Protein AF-A0A3G8C4I3-F1 (afdb_monomer)

Foldseek 3Di:
DLVVVLVVLVVVLVVLLPPPVCCLVPVVVSLVVSLVSLVVCVVVVSDPPVVSVVSNVSSVVSSVVVVVVVVVVVVVVVVVVVVVVVVVVVVVPDDDD

Radius of gyration: 22.93 Å; Cα contacts (8 Å, |Δi|>4): 38; chains: 1; bounding box: 60×18×72 Å

pLDDT: mean 85.23, std 16.6, range [43.66, 98.31]

Secondary structure (DSSP, 8-state):
-HHHHHHHHHHHHHHHHT-HHHHHH-HHHHHHHHHHHHHHHHHTTSS-HHHHHHHHHHHHHHHHHHHHHHHHHHHHHHHHHHHHHHHHHHHTT----

Mean predicted aligned error: 9.43 Å

Structure (mmCIF, N/CA/C/O backbone):
data_AF-A0A3G8C4I3-F1
#
_entry.id   AF-A0A3G8C4I3-F1
#
loop_
_atom_site.group_PDB
_atom_site.id
_atom_site.type_symbol
_atom_site.label_atom_id
_atom_site.label_alt_id
_atom_site.label_comp_id
_atom_site.label_asym_id
_atom_site.label_entity_id
_atom_site.label_seq_id
_atom_site.pdbx_PDB_ins_code
_atom_site.Cartn_x
_atom_site.Cartn_y
_atom_site.Cartn_z
_atom_site.occupancy
_atom_site.B_iso_or_equiv
_atom_site.auth_seq_id
_atom_site.auth_comp_id
_atom_site.auth_asym_id
_atom_site.auth_atom_id
_atom_site.pdbx_PDB_model_num
ATOM 1 N N . MET A 1 1 ? -9.478 0.288 24.461 1.00 56.09 1 MET A N 1
ATOM 2 C CA . MET A 1 1 ? -8.549 -0.751 23.965 1.00 56.09 1 MET A CA 1
ATOM 3 C C . MET A 1 1 ? -8.365 -0.643 22.448 1.00 56.09 1 MET A C 1
ATOM 5 O O . MET A 1 1 ? -7.230 -0.671 21.997 1.00 56.09 1 MET A O 1
ATOM 9 N N . GLU A 1 2 ? -9.432 -0.356 21.693 1.00 60.28 2 GLU A N 1
ATOM 10 C CA . GLU A 1 2 ? -9.462 -0.190 20.219 1.00 60.28 2 GLU A CA 1
ATOM 11 C C . GLU A 1 2 ? -8.420 0.772 19.620 1.00 60.28 2 GLU A C 1
ATOM 13 O O . GLU A 1 2 ? -7.838 0.478 18.581 1.00 60.28 2 GLU A O 1
ATOM 18 N N . LYS A 1 3 ? -8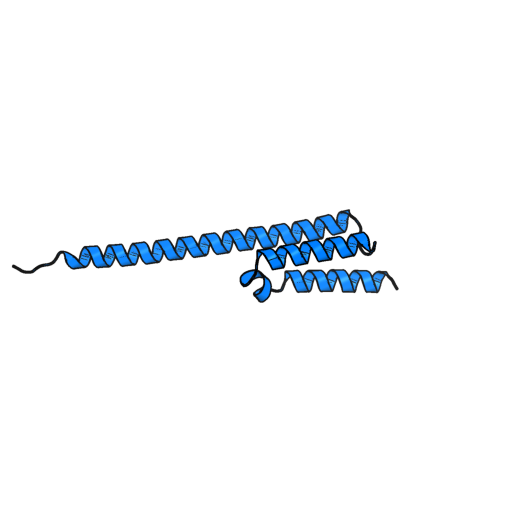.097 1.897 20.281 1.00 66.81 3 LYS A N 1
ATOM 19 C CA . LYS A 1 3 ? -7.043 2.812 19.791 1.00 66.81 3 LYS A CA 1
ATOM 20 C C . LYS A 1 3 ? -5.672 2.135 19.652 1.00 66.81 3 LYS A C 1
ATOM 22 O O . LYS A 1 3 ? -4.896 2.524 18.787 1.00 66.81 3 LYS A O 1
ATOM 27 N N . SER A 1 4 ? -5.378 1.139 20.491 1.00 84.00 4 SER A N 1
ATOM 28 C CA . SER A 1 4 ? -4.120 0.389 20.420 1.00 84.00 4 SER A CA 1
ATOM 29 C C . SER A 1 4 ? -4.139 -0.657 19.307 1.00 84.00 4 SER A C 1
ATOM 31 O O . SER A 1 4 ? -3.105 -0.894 18.692 1.00 84.00 4 SER A O 1
ATOM 33 N N . GLU A 1 5 ? -5.297 -1.266 19.045 1.00 90.88 5 GLU A N 1
ATOM 34 C CA . GLU A 1 5 ? -5.475 -2.247 17.970 1.00 90.88 5 GLU A CA 1
ATOM 35 C C . GLU A 1 5 ? -5.367 -1.572 16.605 1.00 90.88 5 GLU A C 1
ATOM 37 O O . GLU A 1 5 ? -4.540 -1.966 15.790 1.00 90.88 5 GLU A O 1
ATOM 42 N N . LYS A 1 6 ? -6.090 -0.465 16.402 1.00 93.00 6 LYS A N 1
ATOM 43 C CA . LYS A 1 6 ? -6.003 0.332 15.174 1.00 93.00 6 LYS A CA 1
ATOM 44 C C . LYS A 1 6 ? -4.572 0.756 14.853 1.00 93.00 6 LYS A C 1
ATOM 46 O O . LYS A 1 6 ? -4.116 0.593 13.726 1.00 93.00 6 LYS A O 1
ATOM 51 N N . ALA A 1 7 ? -3.850 1.288 15.840 1.00 94.31 7 ALA A N 1
ATOM 52 C CA . ALA A 1 7 ? -2.466 1.709 15.644 1.00 94.31 7 ALA A CA 1
ATOM 53 C C . ALA A 1 7 ? -1.546 0.529 15.285 1.00 94.31 7 ALA A C 1
ATOM 55 O O . ALA A 1 7 ? -0.660 0.678 14.446 1.00 94.31 7 ALA A O 1
ATOM 56 N N . MET A 1 8 ? -1.763 -0.640 15.894 1.00 95.38 8 MET A N 1
ATOM 57 C CA . MET A 1 8 ? -1.008 -1.854 15.587 1.00 95.38 8 MET A CA 1
ATOM 58 C C . MET A 1 8 ? -1.281 -2.343 14.163 1.00 95.38 8 MET A C 1
ATOM 60 O O . MET A 1 8 ? -0.340 -2.657 13.441 1.00 95.38 8 MET A O 1
ATOM 64 N N . GLU A 1 9 ? -2.541 -2.353 13.744 1.00 96.19 9 GLU A N 1
ATOM 65 C CA . GLU A 1 9 ? -2.958 -2.818 12.422 1.00 96.19 9 GLU A CA 1
ATOM 66 C C . GLU A 1 9 ? -2.491 -1.882 11.301 1.00 96.19 9 GLU A C 1
ATOM 68 O O . GLU A 1 9 ? -1.937 -2.333 10.299 1.00 96.19 9 GLU A O 1
ATOM 73 N N . ILE A 1 10 ? -2.603 -0.565 11.503 1.00 95.56 10 ILE A N 1
ATOM 74 C CA . ILE A 1 10 ? -2.050 0.431 10.573 1.00 95.56 10 ILE A CA 1
ATOM 75 C C . ILE A 1 10 ? -0.526 0.295 10.489 1.00 95.56 10 ILE A C 1
ATOM 77 O O . ILE A 1 10 ? 0.049 0.430 9.410 1.00 95.56 10 ILE A O 1
ATOM 81 N N . ARG A 1 11 ? 0.152 0.021 11.609 1.00 96.25 11 ARG A N 1
ATOM 82 C CA . ARG A 1 11 ? 1.600 -0.213 11.604 1.00 96.25 11 ARG A CA 1
ATOM 83 C C . ARG A 1 11 ? 1.958 -1.484 10.840 1.00 96.25 11 ARG A C 1
ATOM 85 O O . ARG A 1 11 ? 2.903 -1.455 10.063 1.00 96.25 11 ARG A O 1
ATOM 92 N N . ALA A 1 12 ? 1.222 -2.574 11.042 1.00 96.56 12 ALA A N 1
ATOM 93 C CA . ALA A 1 12 ? 1.435 -3.820 10.312 1.00 96.56 12 ALA A CA 1
ATOM 94 C C . ALA A 1 12 ? 1.250 -3.622 8.801 1.00 96.56 12 ALA A C 1
ATOM 96 O O . ALA A 1 12 ? 2.058 -4.110 8.016 1.00 96.56 12 ALA A O 1
ATOM 97 N N . TRP A 1 13 ? 0.242 -2.844 8.402 1.00 97.69 13 TRP A N 1
ATOM 98 C CA . TRP A 1 13 ? 0.025 -2.490 7.003 1.00 97.69 13 TRP A CA 1
ATOM 99 C C . TRP A 1 13 ? 1.195 -1.680 6.415 1.00 97.69 13 TRP A C 1
ATOM 101 O O . TRP A 1 13 ? 1.670 -1.995 5.329 1.00 97.69 13 TRP A O 1
ATOM 111 N N . HIS A 1 14 ? 1.727 -0.691 7.144 1.00 96.94 14 HIS A N 1
ATOM 112 C CA . HIS A 1 14 ? 2.899 0.066 6.681 1.00 96.94 14 HIS A CA 1
ATOM 113 C C . HIS A 1 14 ? 4.165 -0.791 6.594 1.00 96.94 14 HIS A C 1
ATOM 115 O O . HIS A 1 14 ? 4.928 -0.638 5.650 1.00 96.94 14 HIS A O 1
ATOM 121 N N . LEU A 1 15 ? 4.372 -1.722 7.531 1.00 96.50 15 LEU A N 1
ATOM 122 C CA . LEU A 1 15 ? 5.499 -2.657 7.458 1.00 96.50 15 LEU A CA 1
ATOM 123 C C . LEU A 1 15 ? 5.426 -3.535 6.204 1.00 96.50 15 LEU A C 1
ATO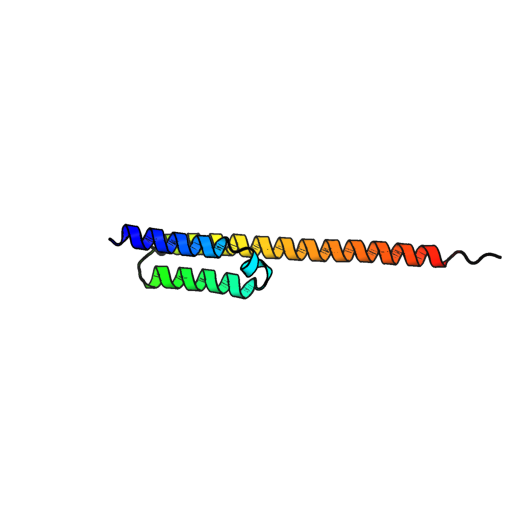M 125 O O . LEU A 1 15 ? 6.456 -3.803 5.598 1.00 96.50 15 LEU A O 1
ATOM 129 N N . LEU A 1 16 ? 4.220 -3.946 5.796 1.00 96.31 16 LEU A N 1
ATOM 130 C CA . LEU A 1 16 ? 4.029 -4.649 4.530 1.00 96.31 16 LEU A CA 1
ATOM 131 C C . LEU A 1 16 ? 4.367 -3.747 3.333 1.00 96.31 16 LEU A C 1
ATOM 133 O O . LEU A 1 16 ? 5.017 -4.209 2.407 1.00 96.31 16 LEU A O 1
ATOM 137 N N . LEU A 1 17 ? 3.971 -2.469 3.351 1.00 96.81 17 LEU A N 1
ATOM 138 C CA . LEU A 1 17 ? 4.274 -1.512 2.275 1.00 96.81 17 LEU A CA 1
ATOM 139 C C . LEU A 1 17 ? 5.788 -1.288 2.086 1.00 96.81 17 LEU A C 1
ATOM 141 O O . LEU A 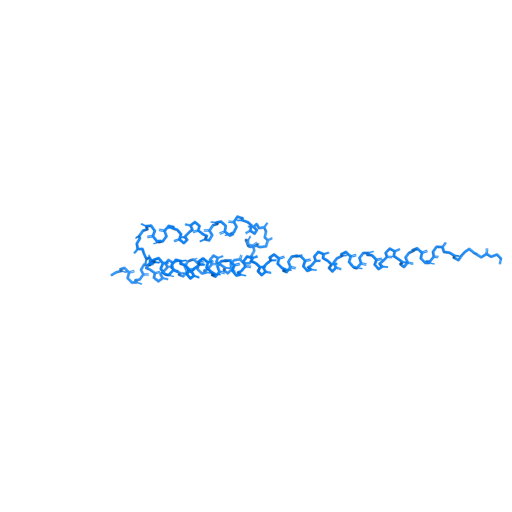1 17 ? 6.246 -1.021 0.973 1.00 96.81 17 LEU A O 1
ATOM 145 N N . GLU A 1 18 ? 6.551 -1.389 3.173 1.00 95.44 18 GLU A N 1
ATOM 146 C CA . GLU A 1 18 ? 8.008 -1.222 3.215 1.00 95.44 18 GLU A CA 1
ATOM 147 C C . GLU A 1 18 ? 8.789 -2.504 2.858 1.00 95.44 18 GLU A C 1
ATOM 149 O O . GLU A 1 18 ? 10.020 -2.468 2.804 1.00 95.44 18 GLU A O 1
ATOM 154 N N . ASP A 1 19 ? 8.116 -3.630 2.585 1.00 95.62 19 ASP A N 1
ATOM 155 C CA . ASP A 1 19 ? 8.776 -4.879 2.188 1.00 95.62 19 ASP A CA 1
ATOM 156 C C . ASP A 1 19 ? 9.249 -4.825 0.727 1.00 95.62 19 ASP A C 1
ATOM 158 O O . ASP A 1 19 ? 8.587 -5.274 -0.214 1.00 95.62 19 ASP A O 1
ATOM 162 N N . ASP A 1 20 ? 10.438 -4.254 0.544 1.00 91.25 20 ASP A N 1
ATOM 163 C CA . ASP A 1 20 ? 11.090 -4.122 -0.756 1.00 91.25 20 ASP A CA 1
ATOM 164 C C . ASP A 1 20 ? 11.385 -5.477 -1.418 1.00 91.25 20 ASP A C 1
ATOM 166 O O . ASP A 1 20 ? 11.356 -5.561 -2.647 1.00 91.25 20 ASP A O 1
ATOM 170 N N . SER A 1 21 ? 11.653 -6.529 -0.634 1.00 93.19 21 SER A N 1
ATOM 171 C CA . SER A 1 21 ? 11.965 -7.857 -1.184 1.00 93.19 21 SER A CA 1
ATOM 172 C C . SER A 1 21 ? 10.717 -8.463 -1.810 1.00 93.19 21 SER A C 1
ATOM 174 O O . SER A 1 21 ? 10.732 -8.845 -2.978 1.00 93.19 21 SER A O 1
ATOM 176 N N . TYR A 1 22 ? 9.603 -8.451 -1.075 1.00 93.19 22 TYR A N 1
ATOM 177 C CA . TYR A 1 22 ? 8.331 -8.932 -1.601 1.00 93.19 22 TYR A CA 1
ATOM 178 C C . TYR A 1 22 ? 7.853 -8.091 -2.794 1.00 93.19 22 TYR A C 1
ATOM 180 O O . TYR A 1 22 ? 7.416 -8.641 -3.807 1.00 93.19 22 TYR A O 1
ATOM 188 N N . ARG A 1 23 ? 8.002 -6.761 -2.717 1.00 94.19 23 ARG A N 1
ATOM 189 C CA . ARG A 1 23 ? 7.609 -5.840 -3.793 1.00 94.19 23 ARG A CA 1
ATOM 190 C C . ARG A 1 23 ? 8.351 -6.094 -5.102 1.00 94.19 23 ARG A C 1
ATOM 192 O O . ARG A 1 23 ? 7.746 -5.987 -6.166 1.00 94.19 23 ARG A O 1
ATOM 199 N N . LEU A 1 24 ? 9.657 -6.351 -5.046 1.00 92.62 24 LEU A N 1
ATOM 200 C CA . LEU A 1 24 ? 10.472 -6.542 -6.247 1.00 92.62 24 LEU A CA 1
ATOM 201 C C . LEU A 1 24 ? 10.357 -7.960 -6.817 1.00 92.62 24 LEU A C 1
ATOM 203 O O . LEU A 1 24 ? 10.420 -8.110 -8.036 1.00 92.62 24 LEU A O 1
ATOM 207 N N . ASP A 1 25 ? 10.141 -8.968 -5.970 1.00 94.00 25 ASP A N 1
ATOM 208 C CA . ASP A 1 25 ? 9.982 -10.355 -6.414 1.00 94.00 25 ASP A CA 1
ATOM 209 C C . ASP A 1 25 ? 8.591 -10.623 -7.010 1.00 94.00 25 ASP A C 1
ATOM 211 O O . ASP A 1 25 ? 8.471 -11.341 -8.004 1.00 94.00 25 ASP A O 1
ATOM 215 N N . GLN A 1 26 ? 7.529 -10.067 -6.411 1.00 93.81 26 GLN A N 1
ATOM 216 C CA . GLN A 1 26 ? 6.139 -10.352 -6.785 1.00 93.81 26 GLN A CA 1
ATOM 217 C C . GLN A 1 26 ? 5.251 -9.103 -6.706 1.00 93.81 26 GLN A C 1
ATOM 219 O O . GLN A 1 26 ? 4.305 -9.038 -5.925 1.00 93.81 26 GLN A O 1
ATOM 224 N N . LEU A 1 27 ? 5.535 -8.105 -7.545 1.00 93.31 27 LEU A N 1
ATOM 225 C CA . LEU A 1 27 ? 4.889 -6.787 -7.508 1.00 93.31 27 LEU A CA 1
ATOM 226 C C . LEU A 1 27 ? 3.345 -6.819 -7.515 1.00 93.31 27 LEU A C 1
ATOM 228 O O . LEU A 1 27 ? 2.710 -6.094 -6.746 1.00 93.31 27 LEU A O 1
ATOM 232 N N . ASP A 1 28 ? 2.736 -7.654 -8.360 1.00 94.50 28 ASP A N 1
ATOM 233 C CA . ASP A 1 28 ? 1.273 -7.746 -8.468 1.00 94.50 28 ASP A CA 1
ATOM 234 C C . ASP A 1 28 ? 0.636 -8.419 -7.242 1.00 94.50 28 ASP A C 1
ATOM 236 O O . ASP A 1 28 ? -0.409 -7.975 -6.756 1.00 94.50 28 ASP A O 1
ATOM 240 N N . ASP A 1 29 ? 1.269 -9.471 -6.715 1.00 96.69 29 ASP A N 1
ATOM 241 C CA . ASP A 1 29 ? 0.807 -10.142 -5.497 1.00 96.69 29 ASP A CA 1
ATOM 242 C C . ASP A 1 29 ? 0.994 -9.236 -4.277 1.00 96.69 29 ASP A C 1
ATOM 244 O O . ASP A 1 29 ? 0.062 -9.097 -3.485 1.00 96.69 29 ASP A O 1
ATOM 248 N N . PHE A 1 30 ? 2.128 -8.535 -4.184 1.00 96.50 30 PHE A N 1
ATOM 249 C CA . PHE A 1 30 ? 2.404 -7.505 -3.182 1.00 96.50 30 PHE A CA 1
ATOM 250 C C . PHE A 1 30 ? 1.298 -6.446 -3.138 1.00 96.50 30 PHE A C 1
ATOM 252 O O . PHE A 1 30 ? 0.713 -6.191 -2.080 1.00 96.50 30 PHE A O 1
ATOM 259 N N . TYR A 1 31 ? 0.956 -5.871 -4.294 1.00 97.00 31 TYR A N 1
ATOM 260 C CA . TYR A 1 31 ? -0.102 -4.869 -4.386 1.00 97.00 31 TYR A CA 1
ATOM 261 C C . TYR A 1 31 ? -1.460 -5.448 -3.977 1.00 97.00 31 TYR A C 1
ATOM 263 O O . TYR A 1 31 ? -2.161 -4.859 -3.151 1.00 97.00 31 TYR A O 1
ATOM 271 N N . ARG A 1 32 ? -1.814 -6.641 -4.472 1.00 97.75 32 ARG A N 1
ATOM 272 C CA . ARG A 1 32 ? -3.072 -7.302 -4.101 1.00 97.75 32 ARG A CA 1
ATOM 273 C C . ARG A 1 32 ? -3.152 -7.573 -2.597 1.00 97.75 32 ARG A C 1
ATOM 275 O O . ARG A 1 32 ? -4.212 -7.380 -2.008 1.00 97.75 32 ARG A O 1
ATOM 282 N N . THR A 1 33 ? -2.055 -7.981 -1.955 1.00 97.56 33 THR A N 1
ATOM 283 C CA . THR A 1 33 ? -2.013 -8.186 -0.499 1.00 97.56 33 THR A CA 1
ATOM 284 C C . THR A 1 33 ? -2.259 -6.881 0.263 1.00 97.56 33 THR A C 1
ATOM 286 O O . THR A 1 33 ? -3.033 -6.888 1.220 1.00 97.56 33 THR A O 1
ATOM 289 N N . LEU A 1 34 ? -1.664 -5.760 -0.160 1.00 97.75 34 LEU A N 1
ATOM 290 C CA . LEU A 1 34 ? -1.878 -4.453 0.478 1.00 97.75 34 LEU A CA 1
ATOM 291 C C . LEU A 1 34 ? -3.337 -3.998 0.409 1.00 97.75 34 LEU A C 1
ATOM 293 O O . LEU A 1 34 ? -3.873 -3.531 1.419 1.00 97.75 34 LEU A O 1
ATOM 297 N N . ILE A 1 35 ? -3.974 -4.155 -0.755 1.00 98.19 35 ILE A N 1
ATOM 298 C CA . ILE A 1 35 ? -5.385 -3.802 -0.946 1.00 98.19 35 ILE A CA 1
ATOM 299 C C . ILE A 1 35 ? -6.282 -4.713 -0.112 1.00 98.19 35 ILE A C 1
ATOM 301 O O . ILE A 1 35 ? -7.072 -4.210 0.681 1.00 98.19 35 ILE A O 1
ATOM 305 N N . ASN A 1 36 ? -6.085 -6.032 -0.185 1.00 97.94 36 ASN A N 1
ATOM 306 C CA . ASN A 1 36 ? -6.860 -6.983 0.612 1.00 97.94 36 ASN A CA 1
ATOM 307 C C . ASN A 1 36 ? -6.750 -6.681 2.111 1.00 97.94 36 ASN A C 1
ATOM 309 O O . ASN A 1 36 ? -7.745 -6.716 2.830 1.00 97.94 36 ASN A O 1
ATOM 313 N N . ARG A 1 37 ? -5.549 -6.339 2.596 1.00 97.56 37 ARG A N 1
ATOM 314 C CA . ARG A 1 37 ? -5.366 -6.001 4.007 1.00 97.56 37 ARG A CA 1
ATOM 315 C C . ARG A 1 37 ? -6.066 -4.693 4.370 1.00 97.56 37 ARG A C 1
ATOM 317 O O . ARG A 1 37 ? -6.660 -4.622 5.438 1.00 97.56 37 ARG A O 1
ATOM 324 N N . ALA A 1 38 ? -6.031 -3.675 3.510 1.00 97.44 38 ALA A N 1
ATOM 325 C CA . ALA A 1 38 ? -6.788 -2.442 3.733 1.00 97.44 38 ALA A CA 1
ATOM 326 C C . ALA A 1 38 ? -8.306 -2.711 3.760 1.00 97.44 38 ALA A C 1
ATOM 328 O O . ALA A 1 38 ? -8.994 -2.212 4.654 1.00 97.44 38 ALA A O 1
ATOM 329 N N . ASP A 1 39 ? -8.808 -3.540 2.840 1.00 97.88 39 ASP A N 1
ATOM 330 C CA . ASP A 1 39 ? -10.211 -3.966 2.776 1.00 97.88 39 ASP A CA 1
ATOM 331 C C . ASP A 1 39 ? -10.637 -4.683 4.066 1.00 97.88 39 ASP A C 1
ATOM 333 O O . ASP A 1 39 ? -11.670 -4.367 4.654 1.00 97.88 39 ASP A O 1
ATOM 337 N N . GLU A 1 40 ? -9.811 -5.596 4.580 1.00 97.50 40 GLU A N 1
ATOM 338 C CA . GLU A 1 40 ? -10.062 -6.263 5.862 1.00 97.50 40 GLU A CA 1
ATOM 339 C C . GLU A 1 40 ? -10.174 -5.271 7.027 1.00 97.50 40 GLU A C 1
ATOM 341 O O . GLU A 1 40 ? -11.018 -5.446 7.908 1.00 97.50 40 GLU A O 1
ATOM 346 N N . LEU A 1 41 ? -9.343 -4.224 7.053 1.00 96.69 41 LEU A N 1
ATOM 347 C CA . LEU A 1 41 ? -9.366 -3.231 8.128 1.00 96.69 41 LEU A CA 1
ATOM 348 C C . LEU A 1 41 ? -10.626 -2.365 8.101 1.00 96.69 41 LEU A C 1
ATOM 350 O O . LEU A 1 41 ? -11.154 -2.047 9.169 1.00 96.69 41 LEU A O 1
ATOM 354 N N . VAL A 1 42 ? -11.121 -1.992 6.917 1.00 97.19 42 VAL A N 1
ATOM 355 C CA . VAL A 1 42 ? -12.377 -1.232 6.808 1.00 97.19 42 VAL A CA 1
ATOM 356 C C . VAL A 1 42 ? -13.591 -2.124 7.077 1.00 97.19 42 VAL A C 1
ATOM 358 O O . VAL A 1 42 ? -14.509 -1.699 7.773 1.00 97.19 42 VAL A O 1
ATOM 361 N N . LEU A 1 43 ? -13.573 -3.387 6.630 1.00 96.88 43 LEU A N 1
ATOM 362 C CA . LEU A 1 43 ? -14.638 -4.362 6.903 1.00 96.88 43 LEU A CA 1
ATOM 363 C C . LEU A 1 43 ? -14.764 -4.700 8.393 1.00 96.88 43 LEU A C 1
ATOM 365 O O . LEU A 1 43 ? -15.866 -4.945 8.875 1.00 96.88 43 LEU A O 1
ATOM 369 N N . ARG A 1 44 ? -13.646 -4.706 9.126 1.00 95.50 44 ARG A N 1
ATOM 370 C CA . ARG A 1 44 ? -13.611 -4.889 10.588 1.00 95.50 44 ARG A CA 1
ATOM 371 C C . ARG A 1 44 ? -13.898 -3.598 11.365 1.00 95.50 44 ARG A C 1
ATOM 373 O O . ARG A 1 44 ? -13.757 -3.603 12.583 1.00 95.50 44 ARG A O 1
ATOM 380 N N . GLU A 1 45 ? -14.233 -2.503 10.679 1.00 95.12 45 GLU A N 1
ATOM 381 C CA . GLU A 1 45 ? -14.476 -1.175 11.264 1.00 95.12 45 GLU A CA 1
ATOM 382 C C . GLU A 1 45 ? -13.283 -0.621 12.076 1.00 95.12 45 GLU A C 1
ATOM 384 O O . GLU A 1 45 ? -13.430 0.269 12.913 1.00 95.12 45 GLU A O 1
ATOM 389 N N . ILE A 1 46 ? -12.065 -1.113 11.811 1.00 95.44 46 ILE A N 1
ATOM 390 C CA . ILE A 1 46 ? -10.828 -0.662 12.474 1.00 95.44 46 ILE A CA 1
ATOM 391 C C . ILE A 1 46 ? -10.402 0.706 11.934 1.00 95.44 46 ILE A C 1
ATOM 393 O O . ILE A 1 46 ? -9.878 1.554 12.667 1.00 95.44 46 ILE A O 1
ATOM 397 N N . ILE A 1 47 ? -10.631 0.929 10.641 1.00 95.62 47 ILE A N 1
ATOM 398 C CA . ILE A 1 47 ? -10.376 2.194 9.954 1.00 95.62 47 ILE A CA 1
ATOM 399 C C . ILE A 1 47 ? -11.643 2.676 9.247 1.00 95.62 47 ILE A C 1
ATOM 401 O O . ILE A 1 47 ? -12.500 1.887 8.858 1.00 95.62 47 ILE A O 1
ATOM 405 N N . SER A 1 48 ? -11.753 3.988 9.073 1.00 96.81 48 SER A N 1
ATOM 406 C CA . SER A 1 48 ? -12.813 4.599 8.271 1.00 96.81 48 SER A CA 1
ATOM 407 C C . SER A 1 48 ? -12.560 4.429 6.770 1.00 96.81 48 SER A C 1
ATOM 409 O O . SER A 1 48 ? -11.435 4.179 6.338 1.00 96.81 48 SER A O 1
ATOM 411 N N . LEU A 1 49 ? -13.598 4.643 5.958 1.00 97.00 49 LEU A N 1
ATOM 412 C CA . LEU A 1 49 ? -13.480 4.627 4.497 1.00 97.00 49 LEU A CA 1
ATOM 413 C C . LEU A 1 49 ? -12.475 5.671 3.974 1.00 97.00 49 LEU A C 1
ATOM 415 O O . LEU A 1 49 ? -11.761 5.417 3.010 1.00 97.00 49 LEU A O 1
ATOM 419 N N . GLU A 1 50 ? -12.386 6.836 4.621 1.00 97.69 50 GLU A N 1
ATOM 420 C CA . GLU A 1 50 ? -11.400 7.861 4.261 1.00 97.69 50 GLU A CA 1
ATOM 421 C C . GLU A 1 50 ? -9.969 7.380 4.536 1.00 97.69 50 GLU A C 1
ATOM 423 O O . GLU A 1 50 ? -9.070 7.577 3.723 1.00 97.69 50 GLU A O 1
ATOM 428 N N . GLU A 1 51 ? -9.747 6.719 5.672 1.00 97.06 51 GLU A N 1
ATOM 429 C CA . GLU A 1 51 ? -8.443 6.141 6.000 1.00 97.06 51 GLU A CA 1
ATOM 430 C C . GLU A 1 51 ? -8.080 5.004 5.046 1.00 97.06 51 GLU A C 1
ATOM 432 O O . GLU A 1 51 ? -6.944 4.952 4.583 1.00 97.06 51 GLU A O 1
ATOM 437 N N . TRP A 1 52 ? -9.044 4.153 4.692 1.00 97.69 52 TRP A N 1
ATOM 438 C CA . TRP A 1 52 ? -8.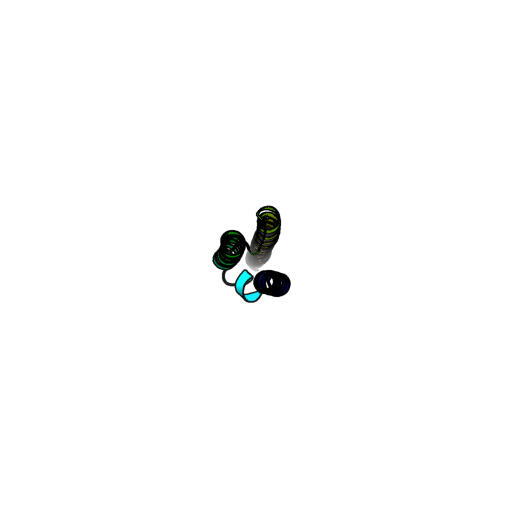874 3.127 3.665 1.00 97.69 52 TRP A CA 1
ATOM 439 C C . TRP A 1 52 ? -8.431 3.726 2.325 1.00 97.69 52 TRP A C 1
ATOM 441 O O . TRP A 1 52 ? -7.463 3.244 1.738 1.00 97.69 52 TRP A O 1
ATOM 451 N N . GLN A 1 53 ? -9.061 4.820 1.882 1.00 98.12 53 GLN A N 1
ATOM 452 C CA . GLN A 1 53 ? -8.678 5.492 0.639 1.00 98.12 53 GLN A CA 1
ATOM 453 C C . GLN A 1 53 ? -7.224 5.975 0.693 1.00 98.12 53 GLN A C 1
ATOM 455 O O . GLN A 1 53 ? -6.485 5.782 -0.266 1.00 98.12 53 GLN A O 1
ATOM 460 N N . ARG A 1 54 ? -6.772 6.521 1.830 1.00 98.00 54 ARG A N 1
ATOM 461 C CA . ARG A 1 54 ? -5.368 6.942 1.999 1.00 98.00 54 ARG A CA 1
ATOM 462 C C . ARG A 1 54 ? -4.390 5.768 1.929 1.00 98.00 54 ARG A C 1
ATOM 464 O O . ARG A 1 54 ? -3.310 5.921 1.364 1.00 98.00 54 ARG A O 1
ATOM 471 N N . LEU A 1 55 ? -4.747 4.612 2.497 1.00 97.81 55 LEU A N 1
ATOM 472 C CA . LEU A 1 55 ? -3.930 3.397 2.387 1.00 97.81 55 LEU A CA 1
ATOM 473 C C . LEU A 1 55 ? -3.856 2.925 0.931 1.00 97.81 55 LEU A C 1
ATOM 475 O O . LEU A 1 55 ? -2.773 2.631 0.426 1.00 97.81 55 LEU A O 1
ATOM 479 N N . LYS A 1 56 ? -4.993 2.921 0.230 1.00 98.00 56 LYS A N 1
ATOM 480 C CA . LYS A 1 56 ? -5.051 2.585 -1.192 1.00 98.00 56 LYS A CA 1
ATOM 481 C C . LYS A 1 56 ? -4.188 3.530 -2.034 1.00 98.00 56 LYS A C 1
ATOM 483 O O . LYS A 1 56 ? -3.386 3.055 -2.830 1.00 98.00 56 LYS A O 1
ATOM 488 N N . ASP A 1 57 ? -4.294 4.839 -1.825 1.00 98.31 57 ASP A N 1
ATOM 489 C CA . ASP A 1 57 ? -3.509 5.835 -2.563 1.00 98.31 57 ASP A CA 1
ATOM 490 C C . ASP A 1 57 ? -1.997 5.638 -2.346 1.00 98.31 57 ASP A C 1
ATOM 492 O O . ASP A 1 57 ? -1.202 5.768 -3.279 1.00 98.31 57 ASP A O 1
ATOM 496 N N . ALA A 1 58 ? -1.586 5.277 -1.125 1.00 97.88 58 ALA A N 1
ATOM 497 C CA . ALA A 1 58 ? -0.194 4.957 -0.820 1.00 97.88 58 ALA A CA 1
ATOM 498 C C . ALA A 1 58 ? 0.280 3.675 -1.531 1.00 97.88 58 ALA A C 1
ATOM 500 O O . ALA A 1 58 ? 1.380 3.661 -2.09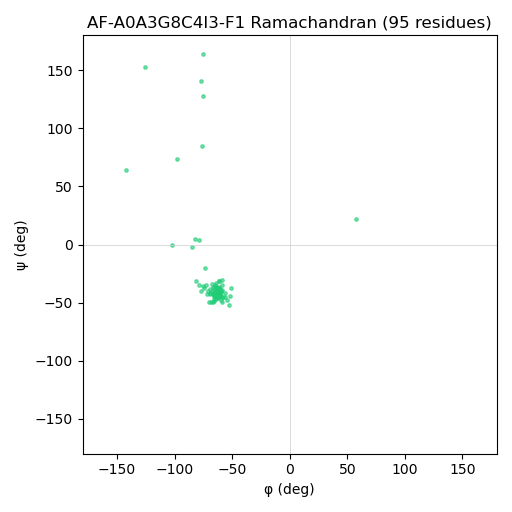0 1.00 97.88 58 ALA A O 1
ATOM 501 N N . ALA A 1 59 ? -0.546 2.625 -1.565 1.00 97.44 59 ALA A N 1
ATOM 502 C CA . ALA A 1 59 ? -0.246 1.401 -2.309 1.00 97.44 59 ALA A CA 1
ATOM 503 C C . ALA A 1 59 ? -0.148 1.662 -3.824 1.00 97.44 59 ALA A C 1
ATOM 505 O O . ALA A 1 59 ? 0.809 1.216 -4.460 1.00 97.44 59 ALA A O 1
ATOM 506 N N . ASP A 1 60 ? -1.079 2.439 -4.387 1.00 97.81 60 ASP A N 1
ATOM 507 C CA . ASP A 1 60 ? -1.096 2.827 -5.802 1.00 97.81 60 ASP A CA 1
ATOM 508 C C . ASP A 1 60 ? 0.170 3.607 -6.182 1.00 97.81 60 ASP A C 1
ATOM 510 O O . ASP A 1 60 ? 0.803 3.327 -7.203 1.00 97.81 60 ASP A O 1
ATOM 514 N N . ALA A 1 61 ? 0.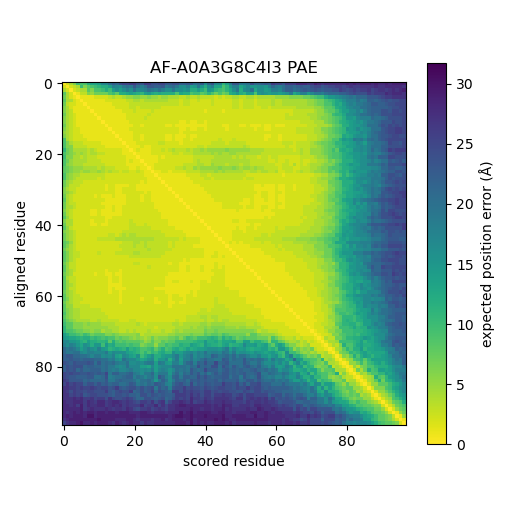579 4.563 -5.342 1.00 97.50 61 ALA A N 1
ATOM 515 C CA . ALA A 1 61 ? 1.785 5.354 -5.560 1.00 97.50 61 ALA A CA 1
ATOM 516 C C . ALA A 1 61 ? 3.055 4.491 -5.567 1.00 97.50 61 ALA A C 1
ATOM 518 O O . ALA A 1 61 ? 3.911 4.662 -6.441 1.00 97.50 61 ALA A O 1
ATOM 519 N N . VAL A 1 62 ? 3.185 3.556 -4.619 1.00 96.00 62 VAL A N 1
ATOM 520 C CA . VAL A 1 62 ? 4.333 2.640 -4.560 1.00 96.00 62 VAL A CA 1
ATOM 521 C C . VAL A 1 62 ? 4.345 1.712 -5.773 1.00 96.00 62 VAL A C 1
ATOM 523 O O . VAL A 1 62 ? 5.376 1.611 -6.435 1.00 96.00 62 VAL A O 1
ATOM 526 N N . TYR A 1 63 ? 3.207 1.110 -6.121 1.00 95.75 63 TYR A N 1
ATOM 527 C CA . TYR A 1 63 ? 3.083 0.227 -7.282 1.00 95.75 63 TYR A CA 1
ATOM 528 C C . TYR A 1 63 ? 3.448 0.941 -8.592 1.00 95.75 63 TYR A C 1
ATOM 530 O O . TYR A 1 63 ? 4.302 0.469 -9.345 1.00 95.75 63 TYR A O 1
ATOM 538 N N . ALA A 1 64 ? 2.883 2.129 -8.829 1.00 95.94 64 ALA A N 1
ATOM 539 C CA . ALA A 1 64 ? 3.177 2.930 -10.015 1.00 95.94 64 ALA A CA 1
ATOM 540 C C . ALA A 1 64 ? 4.659 3.324 -10.091 1.00 95.94 64 ALA A C 1
ATOM 542 O O . ALA A 1 64 ? 5.272 3.238 -11.158 1.00 95.94 64 ALA A O 1
ATOM 543 N N . LYS A 1 65 ? 5.259 3.717 -8.960 1.00 94.81 65 LYS A N 1
ATOM 544 C CA . LYS A 1 65 ? 6.687 4.040 -8.893 1.00 94.81 65 LYS A CA 1
ATOM 545 C C . LYS A 1 65 ? 7.547 2.823 -9.226 1.00 94.81 65 LYS A C 1
ATOM 547 O O . LYS A 1 65 ? 8.490 2.951 -10.002 1.00 94.81 65 LYS A O 1
ATOM 552 N N . THR A 1 66 ? 7.227 1.650 -8.680 1.00 94.00 66 THR A N 1
ATOM 553 C CA . THR A 1 66 ? 7.982 0.424 -8.962 1.00 94.00 66 THR A CA 1
ATOM 554 C C . THR A 1 66 ? 7.874 0.024 -10.429 1.00 94.00 66 THR A C 1
ATOM 556 O O . THR A 1 66 ? 8.904 -0.253 -11.039 1.00 94.00 66 THR A O 1
ATOM 559 N N . LEU A 1 67 ? 6.684 0.091 -11.034 1.00 93.88 67 LEU A N 1
ATOM 560 C CA . LEU A 1 67 ? 6.518 -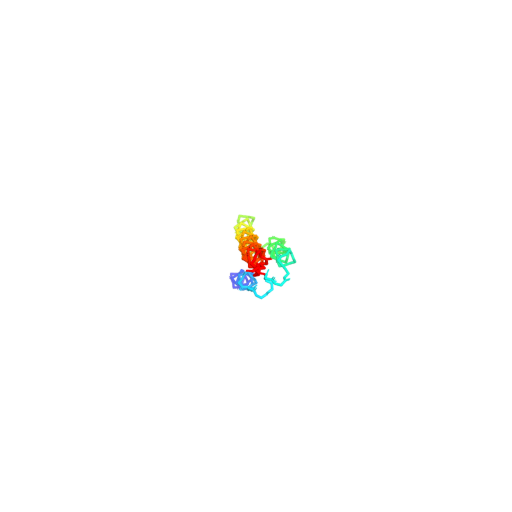0.147 -12.473 1.00 93.88 67 LEU A CA 1
ATOM 561 C C . LEU A 1 67 ? 7.365 0.807 -13.322 1.00 93.88 67 LEU A C 1
ATOM 563 O O . LEU A 1 67 ? 8.046 0.370 -14.247 1.00 93.88 67 LEU A O 1
ATOM 567 N N . GLN A 1 68 ? 7.368 2.101 -12.992 1.00 93.19 68 GLN A N 1
ATOM 568 C CA . GLN A 1 68 ? 8.192 3.086 -13.697 1.00 93.19 68 GLN A CA 1
ATOM 569 C C . GLN A 1 68 ? 9.689 2.782 -13.567 1.00 93.19 68 GLN A C 1
ATOM 571 O O . GLN A 1 68 ? 10.420 2.883 -14.551 1.00 93.19 68 GLN A O 1
ATOM 576 N N . SER A 1 69 ? 10.151 2.393 -12.375 1.00 90.00 69 SER A N 1
ATOM 577 C CA . SER A 1 69 ? 11.551 2.019 -12.150 1.00 90.00 69 SER A CA 1
ATOM 578 C C . SER A 1 69 ? 11.947 0.753 -12.912 1.00 90.00 69 SER A C 1
ATOM 580 O O . SER A 1 69 ? 13.014 0.733 -13.522 1.00 90.00 69 SER A O 1
ATOM 582 N N . LEU A 1 70 ? 11.089 -0.271 -12.941 1.00 88.00 70 LEU A N 1
ATOM 583 C CA . LEU A 1 70 ? 11.339 -1.499 -13.701 1.00 88.00 70 LEU A CA 1
ATOM 584 C C . LEU A 1 70 ? 11.389 -1.230 -15.211 1.00 88.00 70 LEU A C 1
ATOM 586 O O . LEU A 1 70 ? 12.319 -1.677 -15.878 1.00 88.00 70 LEU A O 1
ATOM 590 N N . ALA A 1 71 ? 10.457 -0.429 -15.734 1.00 86.75 71 ALA A N 1
ATOM 591 C CA . ALA A 1 71 ? 10.443 -0.041 -17.144 1.00 86.75 71 ALA A CA 1
ATOM 592 C C . ALA A 1 71 ? 11.675 0.798 -17.536 1.00 86.75 71 ALA A C 1
ATOM 594 O O . ALA A 1 71 ? 12.220 0.646 -18.630 1.00 86.75 71 ALA A O 1
ATOM 595 N N . ALA A 1 72 ? 12.146 1.678 -16.644 1.00 85.50 72 ALA A N 1
ATOM 596 C CA . ALA A 1 72 ? 13.380 2.428 -16.862 1.00 85.50 72 ALA A CA 1
ATOM 597 C C . ALA A 1 72 ? 14.604 1.497 -16.912 1.00 85.50 72 ALA A C 1
ATOM 599 O O . ALA A 1 72 ? 15.412 1.609 -17.829 1.00 85.50 72 ALA A O 1
ATOM 600 N N . GLN A 1 73 ? 14.695 0.537 -15.986 1.00 79.12 73 GLN A N 1
ATOM 601 C CA . GLN A 1 73 ? 15.789 -0.436 -15.942 1.00 79.12 73 GLN A CA 1
ATOM 602 C C . GLN A 1 73 ? 15.824 -1.343 -17.182 1.00 79.12 73 GLN A C 1
ATOM 604 O O . GLN A 1 73 ? 16.901 -1.700 -17.661 1.00 79.12 73 GLN A O 1
ATOM 609 N N . GLU A 1 74 ? 14.663 -1.737 -17.708 1.00 72.06 74 GLU A N 1
ATOM 610 C CA . GLU A 1 74 ? 14.579 -2.518 -18.944 1.00 72.06 74 GLU A CA 1
ATOM 611 C C . GLU A 1 74 ? 15.096 -1.726 -20.152 1.00 72.06 74 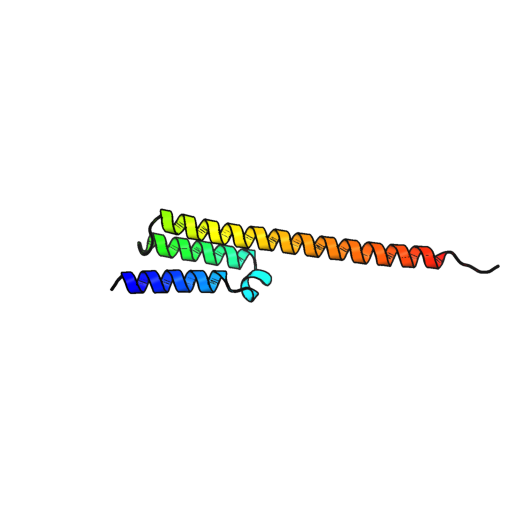GLU A C 1
ATOM 613 O O . GLU A 1 74 ? 15.891 -2.245 -20.937 1.00 72.06 74 GLU A O 1
ATOM 618 N N . ARG A 1 75 ? 14.718 -0.448 -20.265 1.00 72.25 75 ARG A N 1
ATOM 619 C CA . ARG A 1 75 ? 15.197 0.434 -21.335 1.00 72.25 75 ARG A CA 1
ATOM 620 C C . ARG A 1 75 ? 16.710 0.650 -21.280 1.00 72.25 75 ARG A C 1
ATOM 622 O O . ARG A 1 75 ? 17.366 0.486 -22.302 1.00 72.25 75 ARG A O 1
ATOM 629 N N . ASP A 1 76 ? 17.269 0.902 -20.098 1.00 69.19 76 ASP A N 1
ATOM 630 C CA . ASP A 1 76 ? 18.719 1.080 -19.932 1.00 69.19 76 ASP A CA 1
ATOM 631 C C . ASP A 1 76 ? 19.506 -0.185 -20.331 1.00 69.19 76 ASP A C 1
ATOM 633 O O . ASP A 1 76 ? 20.589 -0.109 -20.923 1.00 69.19 76 ASP A O 1
ATOM 637 N N . ARG A 1 77 ? 18.955 -1.376 -20.049 1.00 64.94 77 ARG A N 1
ATOM 638 C CA . ARG A 1 77 ? 19.541 -2.651 -20.495 1.00 64.94 77 ARG A CA 1
ATOM 639 C C . ARG A 1 77 ? 19.533 -2.782 -22.014 1.00 64.94 77 ARG A C 1
ATOM 641 O O . ARG A 1 77 ? 20.543 -3.193 -22.581 1.00 64.94 77 ARG A O 1
ATOM 648 N N . LEU A 1 78 ? 18.418 -2.448 -22.662 1.00 64.81 78 LE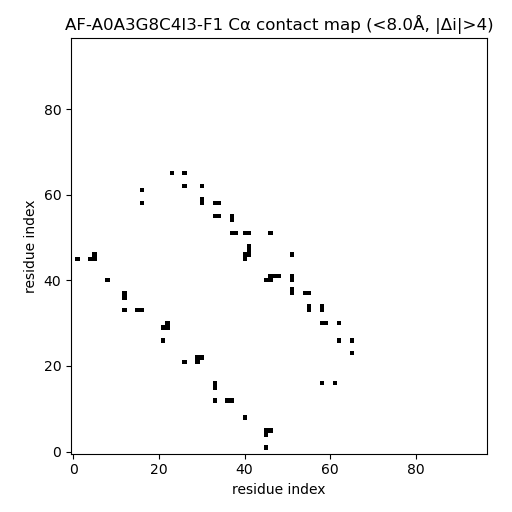U A N 1
ATOM 649 C CA . LEU A 1 78 ? 18.313 -2.484 -24.122 1.00 64.81 78 LEU A CA 1
ATOM 650 C C . LEU A 1 78 ? 19.287 -1.499 -24.777 1.00 64.81 78 LEU A C 1
ATOM 652 O O . LEU A 1 78 ? 19.959 -1.874 -25.736 1.00 64.81 78 LEU A O 1
ATOM 656 N N . ASP A 1 79 ? 19.427 -0.294 -24.223 1.00 59.28 79 ASP A N 1
ATOM 657 C CA . ASP A 1 79 ? 20.367 0.715 -24.722 1.00 59.28 79 ASP A CA 1
ATOM 658 C C . ASP A 1 79 ? 21.826 0.243 -24.594 1.00 59.28 79 ASP A C 1
ATOM 660 O O . ASP A 1 79 ? 22.610 0.384 -25.533 1.00 59.28 79 ASP A O 1
ATOM 664 N N . THR A 1 80 ? 22.186 -0.399 -23.477 1.00 61.47 80 THR A N 1
ATOM 665 C CA . THR A 1 80 ? 23.541 -0.946 -23.270 1.00 61.47 80 THR A CA 1
ATOM 666 C C . THR A 1 80 ? 23.864 -2.060 -24.275 1.00 61.47 80 THR A C 1
ATOM 668 O O . THR A 1 80 ? 24.910 -2.032 -24.919 1.00 61.47 80 THR A O 1
ATOM 671 N N . VAL A 1 81 ? 22.945 -3.013 -24.475 1.00 62.09 81 VAL A N 1
ATOM 672 C CA . VAL A 1 81 ? 23.138 -4.125 -25.427 1.00 62.09 81 VAL A CA 1
ATOM 673 C C . VAL A 1 81 ? 23.175 -3.630 -26.877 1.00 62.09 81 VAL A C 1
ATOM 675 O O . VAL A 1 81 ? 23.947 -4.142 -27.688 1.00 62.09 81 VAL A O 1
ATOM 678 N N . ALA A 1 82 ? 22.367 -2.624 -27.220 1.00 61.78 82 ALA A N 1
ATOM 679 C CA . ALA A 1 82 ? 22.374 -2.029 -28.552 1.00 61.78 82 ALA A CA 1
ATOM 680 C C . ALA A 1 82 ? 23.712 -1.340 -28.871 1.00 61.78 82 ALA A C 1
ATOM 682 O O . ALA A 1 82 ? 24.183 -1.428 -30.009 1.00 61.78 82 ALA A O 1
ATOM 683 N N . ILE A 1 83 ? 24.343 -0.698 -27.881 1.00 62.06 83 ILE A N 1
ATOM 684 C CA . ILE A 1 83 ? 25.676 -0.099 -28.032 1.00 62.06 83 ILE A CA 1
ATOM 685 C C . ILE A 1 83 ? 26.732 -1.188 -28.265 1.00 62.06 83 ILE A C 1
ATOM 687 O O . ILE A 1 83 ? 27.490 -1.079 -29.230 1.00 62.06 83 ILE A O 1
ATOM 691 N N . ASP A 1 84 ? 26.747 -2.253 -27.458 1.00 56.47 84 ASP A N 1
ATOM 692 C CA . ASP A 1 84 ? 27.726 -3.344 -27.596 1.00 56.47 84 ASP A CA 1
ATOM 693 C C . ASP A 1 84 ? 27.632 -4.034 -28.971 1.00 56.47 84 ASP A C 1
ATOM 695 O O . ASP A 1 84 ? 28.640 -4.198 -29.662 1.00 56.47 84 ASP A O 1
ATOM 699 N N . LEU A 1 85 ? 26.415 -4.331 -29.443 1.00 62.94 85 LEU A N 1
ATOM 700 C CA . LEU A 1 85 ? 26.195 -4.917 -30.774 1.00 62.94 85 LEU A CA 1
ATOM 701 C C . LEU A 1 85 ? 26.632 -3.988 -31.919 1.00 62.94 85 LEU A C 1
ATOM 703 O O . LEU A 1 85 ? 27.149 -4.457 -32.937 1.00 62.94 85 LEU A O 1
ATOM 707 N N . CYS A 1 86 ? 26.439 -2.673 -31.777 1.00 59.56 86 CYS A N 1
ATOM 708 C CA . CYS A 1 86 ? 26.900 -1.704 -32.774 1.00 59.56 86 CYS A CA 1
ATOM 709 C C . CYS A 1 86 ? 28.433 -1.624 -32.843 1.00 59.56 86 CYS A C 1
ATOM 711 O O . CYS A 1 86 ? 28.986 -1.417 -33.926 1.00 59.56 86 CYS A O 1
ATOM 713 N N . ILE A 1 87 ? 29.127 -1.801 -31.715 1.00 59.84 87 ILE A N 1
ATOM 714 C CA . ILE A 1 87 ? 30.594 -1.770 -31.659 1.00 59.84 87 ILE A CA 1
ATOM 715 C C . ILE A 1 87 ? 31.195 -3.023 -32.318 1.00 59.84 87 ILE A C 1
ATOM 717 O O . ILE A 1 87 ? 32.120 -2.890 -33.125 1.00 59.84 87 ILE A O 1
ATOM 721 N N . ASP A 1 88 ? 30.643 -4.214 -32.074 1.00 54.34 88 ASP A N 1
ATOM 722 C CA . ASP A 1 88 ? 31.111 -5.461 -32.708 1.00 54.34 88 ASP A CA 1
ATOM 723 C C . ASP A 1 88 ? 30.910 -5.467 -34.236 1.00 54.34 88 ASP A C 1
ATOM 725 O O . ASP A 1 88 ? 31.773 -5.927 -34.999 1.00 54.34 88 ASP A O 1
ATOM 729 N N . ALA A 1 89 ? 29.803 -4.889 -34.715 1.00 56.50 89 ALA A N 1
ATOM 730 C CA . ALA A 1 89 ? 29.544 -4.737 -36.147 1.00 56.50 89 ALA A CA 1
ATOM 731 C C . ALA A 1 89 ? 30.563 -3.805 -36.833 1.00 56.50 89 ALA A C 1
ATOM 733 O O . ALA A 1 89 ? 30.951 -4.047 -37.978 1.00 56.50 89 ALA A O 1
ATOM 734 N N . ALA A 1 90 ? 31.039 -2.767 -36.137 1.00 58.09 90 ALA A N 1
ATOM 735 C CA . ALA A 1 90 ? 32.038 -1.844 -36.671 1.00 58.09 90 ALA A CA 1
ATOM 736 C C . ALA A 1 90 ? 33.446 -2.469 -36.745 1.00 58.09 90 ALA A C 1
ATOM 738 O O . ALA A 1 90 ? 34.176 -2.212 -37.707 1.00 58.09 90 ALA A O 1
ATOM 739 N N . GLN A 1 91 ? 33.822 -3.330 -35.789 1.00 55.50 91 GLN A N 1
ATOM 740 C CA . GLN A 1 91 ? 35.146 -3.974 -35.772 1.00 55.50 91 GLN A CA 1
ATOM 741 C C . GLN A 1 91 ? 35.318 -5.078 -36.830 1.00 55.50 91 GLN A C 1
ATOM 743 O O . GLN A 1 91 ? 36.441 -5.365 -37.237 1.00 55.50 91 GLN A O 1
ATOM 748 N N . SER A 1 92 ? 34.227 -5.644 -37.354 1.00 56.69 92 SER A N 1
ATOM 749 C CA . SER A 1 92 ? 34.270 -6.723 -38.358 1.00 56.69 92 SER A CA 1
ATOM 750 C C . SER A 1 92 ? 34.558 -6.257 -39.799 1.00 56.69 92 SER A C 1
ATOM 752 O O . SER A 1 92 ? 34.547 -7.070 -40.723 1.00 56.69 92 SER A O 1
ATOM 754 N N . THR A 1 93 ? 34.828 -4.964 -40.029 1.00 53.81 93 THR A N 1
ATOM 755 C CA . THR A 1 93 ? 35.021 -4.402 -41.386 1.00 53.81 93 THR A CA 1
ATOM 756 C C . THR A 1 93 ? 36.478 -4.151 -41.796 1.00 53.81 93 THR A C 1
ATOM 758 O O . THR A 1 93 ? 36.728 -3.773 -42.940 1.00 53.81 93 THR A O 1
ATOM 761 N N . SER A 1 94 ? 37.469 -4.425 -40.943 1.00 55.12 94 SER A N 1
ATOM 762 C CA . SER A 1 94 ? 38.893 -4.287 -41.288 1.00 55.12 94 SER A CA 1
ATOM 763 C C . SER A 1 94 ? 39.528 -5.626 -41.691 1.00 55.12 94 SER A C 1
ATOM 765 O O . SER A 1 94 ? 40.332 -6.214 -40.972 1.00 55.12 94 SER A O 1
ATOM 767 N N . SER A 1 95 ? 39.204 -6.111 -42.893 1.00 45.97 95 SER A N 1
ATOM 768 C CA . SER A 1 95 ? 40.059 -7.101 -43.571 1.00 45.97 95 SER A CA 1
ATOM 769 C C . SER A 1 95 ? 41.305 -6.405 -44.140 1.00 45.97 95 SER A C 1
ATOM 771 O O . SER A 1 95 ? 41.150 -5.421 -44.869 1.00 45.97 95 SER A O 1
ATOM 773 N N . PRO A 1 96 ? 42.531 -6.881 -43.851 1.00 55.69 96 PRO A N 1
ATOM 774 C CA . PRO A 1 96 ? 43.744 -6.324 -44.432 1.00 55.69 96 PRO A CA 1
ATOM 775 C C . PRO A 1 96 ? 43.887 -6.819 -45.875 1.00 55.69 96 PRO A C 1
ATOM 777 O O . PRO A 1 96 ? 43.613 -7.985 -46.172 1.00 55.69 96 PRO A O 1
ATOM 780 N N . LYS A 1 97 ? 44.328 -5.939 -46.771 1.00 43.66 97 LYS A N 1
ATOM 781 C CA . LYS A 1 97 ? 44.821 -6.305 -48.098 1.00 43.66 97 LYS A CA 1
ATOM 782 C C . LYS A 1 97 ? 46.261 -5.845 -48.235 1.00 43.66 97 LYS A C 1
ATOM 784 O O . LYS A 1 97 ? 46.556 -4.749 -47.710 1.00 43.66 97 LYS A O 1
#

Sequence (97 aa):
MEKSEKAMEIRAWHLLLEDDSYRLDQLDDFYRTLINRADELVLREIISLEEWQRLKDAADAVYAKTLQSLAAQERDRLDTVAIDLCIDAAQSTSSPK

Solvent-accessible surface area (backbone atoms only — not comparable to full-atom values): 5492 Å² total; per-residue (Å²): 116,63,74,60,51,37,52,51,52,54,48,53,53,50,55,58,73,66,36,61,67,54,41,72,75,38,48,70,61,42,51,51,51,55,50,54,52,42,51,52,35,39,75,68,65,59,41,50,72,68,56,38,50,53,52,50,52,52,51,52,52,52,52,54,50,50,51,52,52,52,55,49,54,52,51,54,51,52,55,52,53,54,50,54,55,54,52,57,63,61,66,73,70,76,78,88,130

Nearest PDB structures (foldseek):
  2odm-assembly1_B  TM=7.353E-01  e=3.941E-01  Staphylococcus aureus subsp. aureus MW2
  6o35-assembly1_B-2  TM=5.203E-01  e=2.873E+00  synthetic construct
  6o35-assembly1_A  TM=5.105E-01  e=4.170E+00  synthetic construct
  6m6z-assembly1_D  TM=4.366E-01  e=9.347E+00  Escherichia coli